Protein AF-A0A7C2E1M7-F1 (afdb_monomer_lite)

Structure (mmCIF, N/CA/C/O backbone):
data_AF-A0A7C2E1M7-F1
#
_entry.id   AF-A0A7C2E1M7-F1
#
loop_
_atom_site.group_PDB
_atom_site.id
_atom_site.type_symbol
_atom_site.label_atom_id
_atom_site.label_alt_id
_atom_site.label_comp_id
_atom_site.label_asym_id
_atom_site.label_entity_id
_atom_site.label_seq_id
_atom_site.pdbx_PDB_ins_code
_atom_site.Cartn_x
_atom_site.Cartn_y
_atom_site.Cartn_z
_atom_site.occupancy
_atom_site.B_iso_or_equiv
_atom_site.auth_seq_id
_atom_site.auth_comp_id
_atom_site.auth_asym_id
_atom_site.auth_atom_id
_atom_site.pdbx_PDB_model_num
ATOM 1 N N . MET A 1 1 ? -17.130 6.422 17.843 1.00 40.19 1 MET A N 1
ATOM 2 C CA . MET A 1 1 ? -16.307 7.193 16.883 1.00 40.19 1 MET A CA 1
ATOM 3 C C . MET A 1 1 ? -16.112 6.346 15.635 1.00 40.19 1 MET A C 1
ATOM 5 O O . MET A 1 1 ? -15.485 5.305 15.747 1.00 40.19 1 MET A O 1
ATOM 9 N N . ARG A 1 2 ? -16.637 6.746 14.472 1.00 47.59 2 ARG A N 1
ATOM 10 C CA . ARG A 1 2 ? -16.162 6.215 13.184 1.00 47.59 2 ARG A CA 1
ATOM 11 C C . ARG A 1 2 ? -15.161 7.230 12.645 1.00 47.59 2 ARG A C 1
ATOM 13 O O . ARG A 1 2 ? -15.562 8.299 12.204 1.00 47.59 2 ARG A O 1
ATOM 20 N N . ARG A 1 3 ? -13.868 6.946 12.785 1.00 61.66 3 ARG A N 1
ATOM 21 C CA . ARG A 1 3 ? -12.861 7.588 11.937 1.00 61.66 3 ARG A CA 1
ATOM 22 C C . ARG A 1 3 ? -12.841 6.744 10.675 1.00 61.66 3 ARG A C 1
ATOM 24 O O . ARG A 1 3 ? -12.562 5.555 10.775 1.00 61.66 3 ARG A O 1
ATOM 31 N N . GLU A 1 4 ? -13.247 7.310 9.544 1.00 74.56 4 GLU A N 1
ATOM 32 C CA . GLU A 1 4 ? -13.081 6.638 8.257 1.00 74.56 4 GLU A CA 1
ATOM 33 C C . GLU A 1 4 ? -11.600 6.305 8.092 1.00 74.56 4 GLU A C 1
ATOM 35 O O . GLU A 1 4 ? -10.745 7.191 8.060 1.00 74.56 4 GLU A O 1
ATOM 40 N N . VAL A 1 5 ? -11.297 5.010 8.094 1.00 81.69 5 VAL A N 1
ATOM 41 C CA . VAL A 1 5 ? -9.951 4.517 7.841 1.00 81.69 5 VAL A CA 1
ATOM 42 C C . VAL A 1 5 ? -9.803 4.469 6.332 1.00 81.69 5 VAL A C 1
ATOM 44 O O . VAL A 1 5 ? -10.583 3.806 5.653 1.00 81.69 5 VAL A O 1
ATOM 47 N N . ILE A 1 6 ? -8.826 5.195 5.801 1.00 92.19 6 ILE A N 1
ATOM 48 C CA . ILE A 1 6 ? -8.501 5.114 4.380 1.00 92.19 6 ILE A CA 1
ATOM 49 C C . ILE A 1 6 ? -7.770 3.796 4.162 1.00 92.19 6 ILE A C 1
ATOM 51 O O . ILE A 1 6 ? -6.803 3.499 4.864 1.00 92.19 6 ILE A O 1
ATOM 55 N N . THR A 1 7 ? -8.245 3.012 3.204 1.00 95.31 7 THR A N 1
ATOM 56 C CA . THR A 1 7 ? -7.713 1.689 2.884 1.00 95.31 7 THR A CA 1
ATOM 57 C C . THR A 1 7 ? -7.322 1.610 1.408 1.00 95.31 7 THR A C 1
ATOM 59 O O . THR A 1 7 ? -7.706 2.458 0.598 1.00 95.31 7 THR A O 1
ATOM 62 N N . LEU A 1 8 ? -6.536 0.596 1.055 1.00 96.44 8 LEU A N 1
ATOM 63 C CA . LEU A 1 8 ? -6.224 0.229 -0.330 1.00 96.44 8 LEU A CA 1
ATOM 64 C C . LEU A 1 8 ? -6.676 -1.200 -0.607 1.00 96.44 8 LEU A C 1
ATOM 66 O O . LEU A 1 8 ? -6.787 -1.999 0.314 1.00 96.44 8 LEU A O 1
ATOM 70 N N . ARG A 1 9 ? -6.881 -1.540 -1.878 1.00 97.38 9 ARG A N 1
ATOM 71 C CA . ARG A 1 9 ? -7.014 -2.936 -2.308 1.00 97.38 9 ARG A CA 1
ATOM 72 C C . ARG A 1 9 ? -5.649 -3.507 -2.725 1.00 97.38 9 ARG A C 1
ATOM 74 O O . ARG A 1 9 ? -4.794 -2.723 -3.145 1.00 97.38 9 ARG A O 1
ATOM 81 N N . PRO A 1 10 ? -5.432 -4.836 -2.668 1.00 97.19 10 PRO A N 1
ATOM 82 C CA . PRO A 1 10 ? -4.177 -5.457 -3.110 1.00 97.19 10 PRO A CA 1
ATOM 83 C C . PRO A 1 10 ? -3.844 -5.186 -4.583 1.00 97.19 10 PRO A C 1
ATOM 85 O O . PRO A 1 10 ? -2.675 -5.085 -4.946 1.00 97.19 10 PRO A O 1
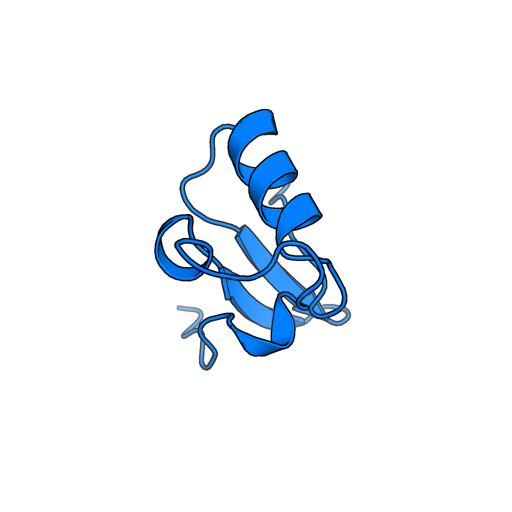ATOM 88 N N . ASP A 1 11 ? -4.871 -5.022 -5.417 1.00 97.81 11 ASP A N 1
ATOM 89 C CA . ASP A 1 11 ? -4.771 -4.708 -6.846 1.00 97.81 11 ASP A CA 1
ATOM 90 C C . ASP A 1 11 ? -4.551 -3.212 -7.142 1.00 97.81 11 ASP A C 1
ATOM 92 O O . ASP A 1 11 ? -4.436 -2.818 -8.305 1.00 97.81 11 ASP A O 1
ATOM 96 N N . ALA A 1 12 ? -4.451 -2.360 -6.116 1.00 98.00 12 ALA A N 1
ATOM 97 C CA . ALA A 1 12 ? -4.051 -0.972 -6.297 1.00 98.00 12 ALA A CA 1
ATOM 98 C C . ALA A 1 12 ? -2.587 -0.889 -6.750 1.00 98.00 12 ALA A C 1
ATOM 100 O O . ALA A 1 12 ? -1.738 -1.674 -6.328 1.00 98.00 12 ALA A O 1
ATOM 101 N N . SER A 1 13 ? -2.266 0.105 -7.577 1.00 98.38 13 SER A N 1
ATOM 102 C CA . SER A 1 13 ? -0.884 0.353 -7.982 1.00 98.38 13 SER A CA 1
ATOM 103 C C . SER A 1 13 ? -0.091 1.079 -6.893 1.00 98.38 13 SER A C 1
ATOM 105 O O . SER A 1 13 ? -0.639 1.854 -6.101 1.00 98.38 13 SER A O 1
ATOM 107 N N . VAL A 1 14 ? 1.231 0.914 -6.914 1.00 98.12 14 VAL A N 1
ATOM 108 C CA . VAL A 1 14 ? 2.172 1.711 -6.109 1.00 98.12 14 VAL A CA 1
ATOM 109 C C . VAL A 1 14 ? 1.925 3.211 -6.286 1.00 98.12 14 VA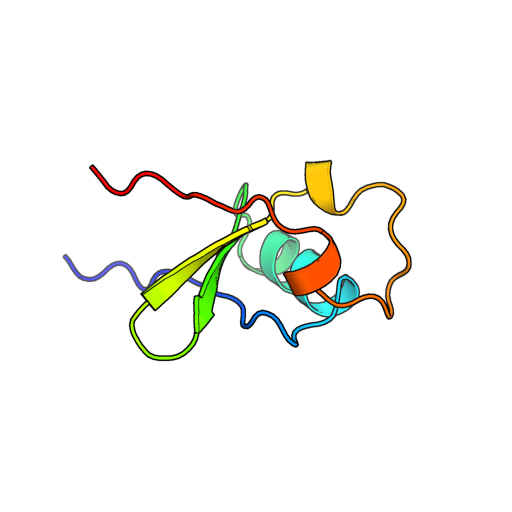L A C 1
ATOM 111 O O . VAL A 1 14 ? 1.927 3.958 -5.308 1.00 98.12 14 VAL A O 1
ATOM 114 N N . ALA A 1 15 ? 1.650 3.669 -7.512 1.00 98.25 15 ALA A N 1
ATOM 115 C CA . ALA A 1 15 ? 1.332 5.073 -7.768 1.00 98.25 15 ALA A CA 1
ATOM 116 C C . ALA A 1 15 ? 0.093 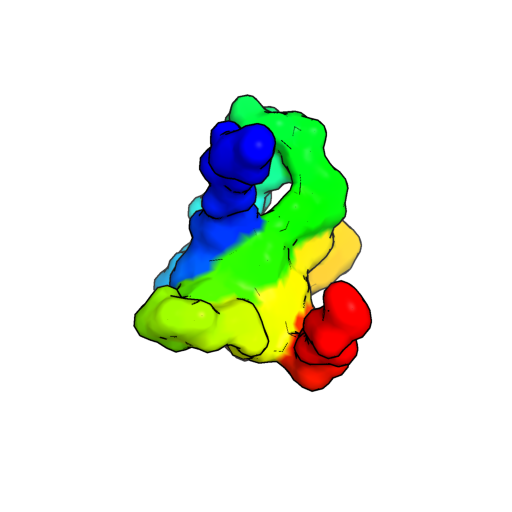5.548 -6.991 1.00 98.25 15 ALA A C 1
ATOM 118 O O . ALA A 1 15 ? 0.115 6.622 -6.385 1.00 98.25 15 ALA A O 1
ATOM 119 N N . ALA A 1 16 ? -0.971 4.741 -6.980 1.00 97.81 16 ALA A N 1
ATOM 120 C CA . ALA A 1 16 ? -2.188 5.043 -6.236 1.00 97.81 16 ALA A CA 1
ATOM 121 C C . ALA A 1 16 ? -1.923 5.078 -4.723 1.00 97.81 16 ALA A C 1
ATOM 123 O O . ALA A 1 16 ? -2.406 5.983 -4.039 1.00 97.81 16 ALA A O 1
ATOM 124 N N . ALA A 1 17 ? -1.097 4.161 -4.210 1.00 97.31 17 ALA A N 1
ATOM 125 C CA . ALA A 1 17 ? -0.710 4.135 -2.802 1.00 97.31 17 ALA A CA 1
ATOM 126 C C . ALA A 1 17 ? 0.053 5.401 -2.379 1.00 97.31 17 ALA A C 1
ATOM 128 O O . ALA A 1 17 ? -0.300 6.026 -1.376 1.00 97.31 17 ALA A O 1
ATOM 129 N N . ILE A 1 18 ? 1.040 5.836 -3.175 1.00 97.50 18 ILE A N 1
ATOM 130 C CA . ILE A 1 18 ? 1.782 7.086 -2.935 1.00 97.50 18 ILE A CA 1
ATOM 131 C C . ILE A 1 18 ? 0.819 8.279 -2.919 1.00 97.50 18 ILE A C 1
ATOM 133 O O . ILE A 1 18 ? 0.860 9.102 -2.002 1.00 97.50 18 ILE A O 1
ATOM 137 N N . GLN A 1 19 ? -0.075 8.373 -3.907 1.00 97.50 19 GLN A N 1
ATOM 138 C CA . GLN A 1 19 ? -1.046 9.465 -3.976 1.00 97.50 19 GLN A CA 1
ATOM 139 C C . GLN A 1 19 ? -1.981 9.493 -2.765 1.00 97.50 19 GLN A C 1
ATOM 141 O O . GLN A 1 19 ? -2.245 10.574 -2.240 1.00 97.50 19 GLN A O 1
ATOM 146 N N . ALA A 1 20 ? -2.469 8.337 -2.313 1.00 96.44 20 ALA A N 1
ATOM 147 C CA . ALA A 1 20 ? -3.339 8.241 -1.146 1.00 96.44 20 ALA A CA 1
ATOM 148 C C . ALA A 1 20 ? -2.612 8.692 0.133 1.00 96.44 20 ALA A C 1
ATOM 150 O O . ALA A 1 20 ? -3.117 9.551 0.858 1.00 96.44 20 ALA A O 1
ATOM 151 N N . ILE A 1 21 ? -1.393 8.201 0.362 1.00 94.94 21 ILE A N 1
ATOM 152 C CA . ILE A 1 21 ? -0.542 8.594 1.497 1.00 94.94 21 ILE A CA 1
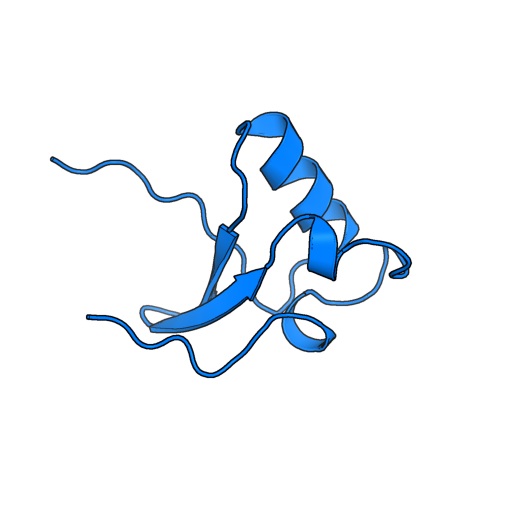ATOM 153 C C . ILE A 1 21 ? -0.332 10.112 1.534 1.00 94.94 21 ILE A C 1
ATOM 155 O O . ILE A 1 21 ? -0.544 10.741 2.573 1.00 94.94 21 ILE A O 1
ATOM 159 N N . LEU A 1 22 ? 0.033 10.718 0.401 1.00 95.56 22 LEU A N 1
ATOM 160 C CA . LEU A 1 22 ? 0.291 12.158 0.312 1.00 95.56 22 LEU A CA 1
ATOM 161 C C . LEU A 1 22 ? -0.984 12.989 0.484 1.00 95.56 22 LEU A C 1
ATOM 163 O O . LEU A 1 22 ? -0.983 13.978 1.220 1.00 95.56 22 LEU A O 1
ATOM 167 N N . ARG A 1 23 ? -2.078 12.585 -0.171 1.00 96.00 23 ARG A N 1
ATOM 168 C CA . ARG A 1 23 ? -3.371 13.282 -0.121 1.00 96.00 23 ARG A CA 1
ATOM 169 C C . ARG A 1 23 ? -3.932 13.315 1.293 1.00 96.00 23 ARG A C 1
ATOM 171 O O . ARG A 1 23 ? -4.446 14.343 1.724 1.00 96.00 23 ARG A O 1
ATOM 178 N N . HIS A 1 24 ? -3.830 12.196 1.998 1.00 93.75 24 HIS A N 1
ATOM 179 C CA . HIS A 1 24 ? -4.421 12.034 3.319 1.00 93.75 24 HIS A CA 1
ATOM 180 C C . HIS A 1 24 ? -3.442 12.291 4.469 1.00 93.75 24 HIS A C 1
ATOM 182 O O . HIS A 1 24 ? -3.863 12.310 5.622 1.00 93.75 24 HIS A O 1
ATOM 188 N N . ARG A 1 25 ? -2.160 12.543 4.164 1.00 93.25 25 ARG A N 1
ATOM 189 C CA . ARG A 1 25 ? -1.089 12.825 5.135 1.00 93.25 25 ARG A CA 1
ATOM 190 C C . ARG A 1 25 ? -0.963 11.739 6.211 1.00 93.25 25 ARG A C 1
ATOM 192 O O . ARG A 1 25 ? -0.806 12.040 7.392 1.00 93.25 25 ARG A O 1
ATOM 199 N N . VAL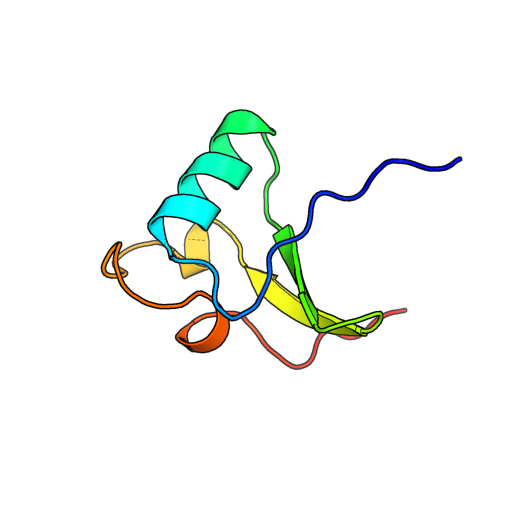 A 1 26 ? -1.039 10.476 5.795 1.00 92.44 26 VAL A N 1
ATOM 200 C CA . VAL A 1 26 ? -0.948 9.304 6.682 1.00 92.44 26 VAL A CA 1
ATOM 201 C C . VAL A 1 26 ? 0.396 8.596 6.529 1.00 92.44 26 VAL A C 1
ATOM 203 O O . VAL A 1 26 ? 0.983 8.596 5.454 1.00 92.44 26 VAL A O 1
ATOM 206 N N . GLY A 1 27 ? 0.891 7.978 7.603 1.00 91.75 27 GLY A N 1
ATOM 207 C CA . GLY A 1 27 ? 2.168 7.245 7.601 1.00 91.75 27 GLY A CA 1
ATOM 208 C C . GLY A 1 27 ? 2.095 5.830 7.018 1.00 91.75 27 GLY A C 1
ATOM 209 O O . GLY A 1 27 ? 3.122 5.172 6.884 1.00 91.75 27 GLY A O 1
ATOM 210 N N . GLY A 1 28 ? 0.897 5.359 6.681 1.00 93.06 28 GLY A N 1
ATOM 211 C CA . GLY A 1 28 ? 0.647 4.046 6.109 1.00 93.06 28 GLY A CA 1
ATOM 212 C C . GLY A 1 28 ? -0.845 3.822 5.899 1.00 93.06 28 GLY A C 1
ATOM 213 O O . GLY A 1 28 ? -1.673 4.571 6.423 1.00 93.06 28 GLY A O 1
ATOM 214 N N . LEU A 1 29 ? -1.170 2.813 5.102 1.00 95.31 29 LEU A N 1
ATOM 215 C CA . LEU A 1 29 ? -2.530 2.452 4.732 1.00 95.31 29 LEU A CA 1
ATOM 216 C C . LEU A 1 29 ? -2.712 0.942 4.920 1.00 95.31 29 LEU A C 1
ATOM 218 O O . LEU A 1 29 ? -1.912 0.174 4.376 1.00 95.31 29 LEU A O 1
ATOM 222 N N . PRO A 1 30 ? -3.737 0.494 5.663 1.00 95.50 30 PRO A N 1
ATOM 223 C CA . PRO A 1 30 ? -4.124 -0.907 5.644 1.00 95.50 30 PRO A CA 1
ATOM 224 C C . PRO A 1 30 ? -4.626 -1.286 4.247 1.00 95.50 30 PRO A C 1
ATOM 226 O O . PRO A 1 30 ? -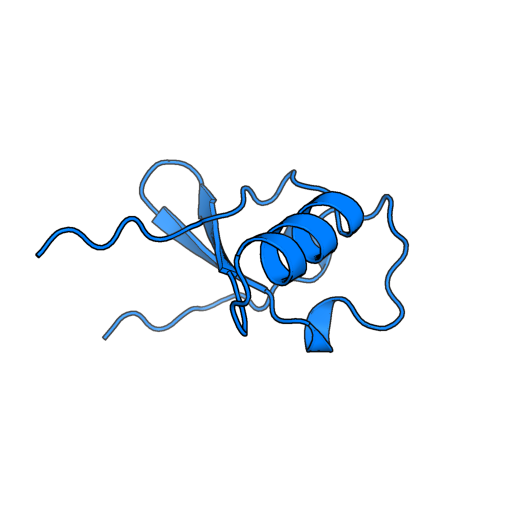5.333 -0.522 3.579 1.00 95.50 30 PRO A O 1
ATOM 229 N N . VAL A 1 31 ? -4.254 -2.485 3.822 1.00 95.94 31 VAL A N 1
ATOM 230 C CA . VAL A 1 31 ? -4.709 -3.103 2.582 1.00 95.94 31 VAL A CA 1
ATOM 231 C C . VAL A 1 31 ? -5.823 -4.079 2.935 1.00 95.94 31 VAL A C 1
ATOM 233 O O . VAL A 1 31 ? -5.652 -4.921 3.818 1.00 95.94 31 VAL A O 1
ATOM 236 N N . VAL A 1 32 ? -6.970 -3.947 2.276 1.00 95.38 32 VAL A N 1
ATOM 237 C CA . VAL A 1 32 ? -8.184 -4.717 2.548 1.00 95.38 32 VAL A CA 1
ATOM 238 C C . VAL A 1 32 ? -8.661 -5.465 1.311 1.00 95.38 32 VAL A C 1
ATOM 240 O O . VAL A 1 32 ? -8.649 -4.932 0.200 1.00 95.38 32 VAL A O 1
ATOM 243 N N . GLU A 1 33 ? -9.132 -6.687 1.518 1.00 94.38 33 GLU A N 1
ATOM 244 C CA . GLU A 1 33 ? -9.833 -7.482 0.516 1.00 94.38 33 GLU A CA 1
ATOM 245 C C . GLU A 1 33 ? -11.163 -7.954 1.112 1.00 94.38 33 GLU A C 1
ATOM 247 O O . GLU A 1 33 ? -11.202 -8.663 2.118 1.00 94.38 33 GLU A O 1
ATOM 252 N N . GLY A 1 34 ? -12.273 -7.486 0.534 1.00 91.31 34 GLY A N 1
ATOM 253 C CA . GLY A 1 34 ? -13.584 -7.605 1.173 1.00 91.31 34 GLY A CA 1
ATOM 254 C C . GLY A 1 34 ? -13.603 -6.886 2.525 1.00 91.31 34 GLY A C 1
ATOM 255 O O . GLY A 1 34 ? -13.249 -5.710 2.604 1.00 91.31 34 GLY A O 1
ATOM 256 N N . ASP A 1 35 ? -13.981 -7.614 3.575 1.00 89.19 35 ASP A N 1
ATOM 257 C CA . ASP A 1 35 ? -14.046 -7.110 4.953 1.00 89.19 35 ASP A CA 1
ATOM 258 C C . ASP A 1 35 ? -12.781 -7.422 5.777 1.00 89.19 35 ASP A C 1
ATOM 260 O O . ASP A 1 35 ? -12.724 -7.116 6.970 1.00 89.19 35 ASP A O 1
ATOM 264 N N . ALA A 1 36 ? -11.759 -8.035 5.168 1.00 91.06 36 ALA A N 1
ATOM 265 C CA . ALA A 1 36 ? -10.543 -8.458 5.855 1.00 91.06 36 ALA A CA 1
ATOM 266 C C . ALA A 1 36 ? -9.366 -7.514 5.577 1.00 91.06 36 ALA A C 1
ATOM 268 O O . ALA A 1 36 ? -9.122 -7.119 4.437 1.00 91.06 36 ALA A O 1
ATOM 269 N N . VAL A 1 37 ? -8.589 -7.201 6.619 1.00 93.88 37 VAL A N 1
ATOM 270 C CA . VAL A 1 37 ? -7.266 -6.580 6.469 1.00 93.88 37 VAL A CA 1
ATOM 271 C C . VAL A 1 37 ? -6.279 -7.677 6.090 1.00 93.88 37 VAL A C 1
ATOM 273 O O . VAL A 1 37 ? -6.056 -8.605 6.861 1.00 93.88 37 VAL A O 1
ATOM 276 N N . VAL A 1 38 ? -5.693 -7.563 4.904 1.00 94.81 38 VAL A N 1
ATOM 277 C CA . VAL A 1 38 ? -4.774 -8.565 4.338 1.00 94.81 38 VAL A CA 1
ATOM 278 C C . VAL A 1 38 ? -3.317 -8.102 4.340 1.00 94.81 38 VAL A C 1
ATOM 280 O O . VAL A 1 38 ? -2.411 -8.896 4.096 1.00 94.81 38 VAL A O 1
ATOM 283 N N . GLY A 1 39 ? -3.070 -6.827 4.640 1.00 95.25 39 GLY A N 1
ATOM 284 C CA . GLY A 1 39 ? -1.724 -6.274 4.699 1.00 95.25 39 GLY A CA 1
ATOM 285 C C . GLY A 1 39 ? -1.689 -4.818 5.141 1.00 95.25 39 GLY A C 1
ATOM 286 O O . GLY A 1 39 ? -2.715 -4.194 5.423 1.00 95.25 39 GLY A O 1
ATOM 287 N N . ILE A 1 40 ? -0.486 -4.260 5.175 1.00 95.69 40 ILE A N 1
ATOM 288 C CA . ILE A 1 40 ? -0.243 -2.832 5.368 1.00 95.69 40 ILE A CA 1
ATOM 289 C C . ILE A 1 40 ? 0.841 -2.363 4.403 1.00 95.69 40 ILE A C 1
ATOM 291 O O . ILE A 1 40 ? 1.785 -3.095 4.100 1.00 95.69 40 ILE A O 1
ATOM 295 N N . VAL A 1 41 ? 0.708 -1.128 3.927 1.00 96.31 41 VAL A N 1
ATOM 296 C CA . VAL A 1 41 ? 1.742 -0.469 3.134 1.00 96.31 41 VAL A CA 1
ATOM 297 C C . VAL A 1 41 ? 2.105 0.878 3.742 1.00 96.31 41 VAL A C 1
ATOM 299 O O . VAL A 1 41 ? 1.242 1.659 4.151 1.00 96.31 41 VAL A O 1
ATOM 302 N N . THR A 1 42 ? 3.396 1.163 3.798 1.00 95.81 42 THR A N 1
ATOM 303 C CA . THR A 1 42 ? 3.972 2.409 4.306 1.00 95.81 42 THR A CA 1
ATOM 304 C C . THR A 1 42 ? 4.816 3.076 3.219 1.00 95.81 42 THR A C 1
ATOM 306 O O . THR A 1 42 ? 5.225 2.415 2.264 1.00 95.81 42 THR A O 1
ATOM 309 N N . PRO A 1 43 ? 5.159 4.373 3.344 1.00 95.75 43 PRO A N 1
ATOM 310 C CA . PRO A 1 43 ? 6.080 5.022 2.416 1.00 95.75 43 PRO A CA 1
ATOM 311 C C . PRO A 1 43 ? 7.390 4.252 2.235 1.00 95.75 43 PRO A C 1
ATOM 313 O O . PRO A 1 43 ? 7.933 4.247 1.138 1.00 95.75 43 PRO A O 1
ATOM 316 N N . ARG A 1 44 ? 7.877 3.578 3.288 1.00 95.12 44 ARG A N 1
ATOM 317 C CA . ARG A 1 44 ? 9.106 2.778 3.249 1.00 95.12 44 ARG A CA 1
ATOM 318 C C . ARG A 1 44 ? 8.993 1.596 2.288 1.00 95.12 44 ARG A C 1
ATOM 320 O O . ARG A 1 44 ? 9.948 1.352 1.562 1.00 95.12 44 ARG A O 1
ATOM 327 N N . ASP A 1 45 ? 7.847 0.924 2.254 1.00 94.38 45 ASP A N 1
ATOM 328 C CA . ASP A 1 45 ? 7.609 -0.227 1.370 1.00 94.38 45 ASP A CA 1
ATOM 329 C C . ASP A 1 45 ? 7.526 0.206 -0.104 1.00 94.38 45 ASP A C 1
ATOM 331 O O . ASP A 1 45 ? 7.907 -0.531 -1.010 1.00 94.38 45 ASP A O 1
ATOM 335 N N . LEU A 1 46 ? 7.064 1.439 -0.344 1.00 95.50 46 LEU A N 1
ATOM 336 C CA . LEU A 1 46 ? 6.916 2.024 -1.679 1.00 95.50 46 LEU A CA 1
ATOM 337 C C . LEU A 1 46 ? 8.240 2.550 -2.260 1.00 95.50 46 LEU A C 1
ATOM 339 O O . LEU A 1 46 ? 8.344 2.740 -3.475 1.00 95.50 46 LEU A O 1
ATOM 343 N N . LEU A 1 47 ? 9.253 2.810 -1.425 1.00 95.50 47 LEU A N 1
ATOM 344 C CA . LEU A 1 47 ? 10.537 3.347 -1.882 1.00 95.50 47 LEU A CA 1
ATOM 345 C C . LEU A 1 47 ? 11.241 2.366 -2.827 1.00 95.50 47 LEU A C 1
ATOM 347 O O . LEU A 1 47 ? 11.442 1.197 -2.513 1.00 95.50 47 LEU A O 1
ATOM 351 N N . GLY A 1 48 ? 11.650 2.868 -3.994 1.00 96.44 48 GLY A N 1
ATOM 352 C CA . GLY A 1 48 ? 12.367 2.080 -5.000 1.00 96.44 48 GLY A CA 1
ATOM 353 C C . GLY A 1 48 ? 11.496 1.106 -5.799 1.00 96.44 48 GLY A C 1
ATOM 354 O O . GLY A 1 48 ? 12.030 0.373 -6.627 1.00 96.44 48 GLY A O 1
ATOM 355 N N . GLN A 1 49 ? 10.175 1.100 -5.594 1.00 97.62 49 GLN A N 1
ATOM 356 C CA . GLN A 1 49 ? 9.260 0.254 -6.360 1.00 97.62 49 GLN A CA 1
ATOM 357 C C . GLN A 1 49 ? 8.822 0.919 -7.667 1.00 97.62 49 GLN A C 1
ATOM 359 O O . GLN A 1 49 ? 8.675 2.139 -7.765 1.00 97.62 49 GLN A O 1
ATOM 364 N N . ALA A 1 50 ? 8.570 0.095 -8.685 1.00 97.88 50 ALA A N 1
ATOM 365 C CA . ALA A 1 50 ? 7.996 0.562 -9.938 1.00 97.88 50 ALA A CA 1
ATOM 366 C C . ALA A 1 50 ? 6.539 1.005 -9.735 1.00 97.88 50 ALA A C 1
ATOM 368 O O . ALA A 1 50 ? 5.743 0.298 -9.122 1.00 97.88 50 ALA A O 1
ATOM 369 N N . LEU A 1 51 ? 6.166 2.153 -10.307 1.00 97.69 51 LEU A N 1
ATOM 370 C CA . LEU A 1 51 ? 4.846 2.769 -10.111 1.00 97.69 51 LEU A CA 1
ATOM 371 C C . LEU A 1 51 ? 3.664 1.913 -10.597 1.00 97.69 51 LEU A C 1
ATOM 373 O O . LEU A 1 51 ? 2.552 2.076 -10.097 1.00 97.69 51 LEU A O 1
ATOM 377 N N . TYR A 1 52 ? 3.904 1.023 -11.564 1.00 96.94 52 TYR A N 1
ATOM 378 C CA . TYR A 1 52 ? 2.904 0.109 -12.120 1.00 96.94 52 TYR A CA 1
ATOM 379 C C . TYR A 1 52 ? 2.760 -1.201 -11.330 1.00 96.94 52 TYR A C 1
ATOM 381 O O . TYR A 1 52 ? 1.855 -1.976 -11.625 1.00 96.94 52 TYR A O 1
ATOM 389 N N . ARG A 1 53 ? 3.646 -1.474 -10.362 1.00 97.81 53 ARG A N 1
ATOM 390 C CA . ARG A 1 53 ? 3.577 -2.684 -9.536 1.00 97.81 53 ARG A CA 1
ATOM 391 C C . ARG A 1 53 ? 2.346 -2.639 -8.631 1.00 97.81 53 ARG A C 1
ATOM 393 O O . ARG A 1 53 ? 1.900 -1.550 -8.255 1.00 97.81 53 ARG A O 1
ATOM 400 N N . LEU A 1 54 ? 1.814 -3.807 -8.285 1.00 98.06 54 LEU A N 1
ATOM 401 C CA . LEU A 1 54 ? 0.671 -3.917 -7.390 1.00 98.06 54 LEU A CA 1
ATOM 402 C C . LEU A 1 54 ? 1.115 -3.831 -5.932 1.00 98.06 54 LEU A C 1
ATOM 404 O O . LEU A 1 54 ? 2.186 -4.308 -5.556 1.00 98.06 54 LEU A O 1
ATOM 408 N N . VAL A 1 55 ? 0.266 -3.233 -5.102 1.00 97.31 55 VAL A N 1
ATOM 409 C CA . VAL A 1 55 ? 0.474 -3.132 -3.654 1.00 97.31 55 VAL A CA 1
ATOM 410 C C . VAL A 1 55 ? 0.558 -4.520 -3.024 1.00 97.31 55 VAL A C 1
ATOM 412 O O . VAL A 1 55 ? 1.416 -4.740 -2.174 1.00 97.31 55 VAL A O 1
ATOM 415 N N . GLY A 1 56 ? -0.259 -5.472 -3.481 1.00 96.25 56 GLY A N 1
ATOM 416 C CA . GLY A 1 56 ? -0.239 -6.856 -3.006 1.00 96.25 56 GLY A CA 1
ATOM 417 C C . GLY A 1 56 ? 1.120 -7.551 -3.149 1.00 96.25 56 GLY A C 1
ATOM 418 O O . GLY A 1 56 ? 1.436 -8.418 -2.343 1.00 96.25 56 GLY A O 1
ATOM 419 N N . ASP A 1 57 ? 1.956 -7.128 -4.104 1.00 95.94 57 ASP A N 1
ATOM 420 C CA . ASP A 1 57 ? 3.274 -7.731 -4.349 1.00 95.94 57 ASP A CA 1
ATOM 421 C C . ASP A 1 57 ? 4.372 -7.234 -3.394 1.00 95.94 57 ASP A C 1
ATOM 423 O O . ASP A 1 57 ? 5.491 -7.755 -3.426 1.00 95.94 57 ASP A O 1
ATOM 427 N N . ILE A 1 58 ? 4.107 -6.160 -2.643 1.00 95.19 58 ILE A N 1
ATOM 428 C CA . ILE A 1 58 ? 5.109 -5.452 -1.825 1.00 95.19 58 ILE A CA 1
ATOM 429 C C . ILE A 1 58 ? 4.634 -5.128 -0.408 1.00 95.19 58 ILE A C 1
ATOM 431 O O . ILE A 1 58 ? 5.443 -4.709 0.417 1.00 95.19 58 ILE A O 1
ATOM 435 N N . MET A 1 59 ? 3.334 -5.246 -0.133 1.00 94.44 59 MET A N 1
ATOM 436 C CA . MET A 1 59 ? 2.778 -4.969 1.184 1.00 94.44 59 MET A CA 1
ATOM 437 C C . MET A 1 59 ? 3.367 -5.917 2.228 1.00 94.44 59 MET A C 1
ATOM 439 O O . MET A 1 59 ? 3.686 -7.070 1.937 1.00 94.44 59 MET A O 1
ATOM 443 N N . THR A 1 60 ? 3.455 -5.445 3.468 1.00 92.38 60 THR A N 1
ATOM 444 C CA . THR A 1 60 ? 3.752 -6.337 4.588 1.00 92.38 60 THR A CA 1
ATOM 445 C C . THR A 1 60 ? 2.489 -7.124 4.925 1.00 92.38 60 THR A C 1
ATOM 447 O O . THR A 1 60 ? 1.436 -6.536 5.191 1.00 92.38 60 THR A O 1
ATOM 450 N N . THR A 1 61 ? 2.594 -8.448 4.885 1.00 86.81 61 THR A N 1
ATOM 451 C CA . THR A 1 61 ? 1.524 -9.394 5.228 1.00 86.81 61 THR A CA 1
ATOM 452 C C . THR A 1 61 ? 1.575 -9.769 6.713 1.00 86.81 61 THR A C 1
ATOM 454 O O . THR A 1 61 ? 2.508 -9.388 7.414 1.00 86.81 61 THR A O 1
ATOM 457 N N . ASP A 1 62 ? 0.601 -10.555 7.184 1.00 72.25 62 ASP A N 1
ATOM 458 C CA . ASP A 1 62 ? 0.556 -11.072 8.565 1.00 72.25 62 ASP A CA 1
ATOM 459 C C . ASP A 1 62 ? 0.357 -9.966 9.621 1.00 72.25 62 ASP A C 1
ATOM 461 O O . ASP A 1 62 ? 1.070 -9.827 10.617 1.00 72.25 62 ASP A O 1
ATOM 465 N N . VAL A 1 63 ? -0.642 -9.117 9.370 1.00 66.56 63 VAL A N 1
ATOM 466 C CA . VAL A 1 63 ? -0.984 -8.004 10.257 1.00 66.56 63 VAL A CA 1
ATOM 467 C C . VAL A 1 63 ? -1.661 -8.555 11.512 1.00 66.56 63 VAL A C 1
ATOM 469 O O . VAL A 1 63 ? -2.816 -8.972 11.473 1.00 66.56 63 VAL A O 1
ATOM 472 N N . ALA A 1 64 ? -0.959 -8.545 12.646 1.00 66.50 64 ALA A N 1
ATOM 473 C CA . ALA A 1 64 ? -1.569 -8.861 13.932 1.00 66.50 64 ALA A CA 1
ATOM 474 C C . ALA A 1 64 ? -2.565 -7.753 14.318 1.00 66.50 64 ALA A C 1
ATOM 476 O O . ALA A 1 64 ? -2.171 -6.646 14.690 1.00 66.50 64 ALA A O 1
ATOM 477 N N . THR A 1 65 ? -3.863 -8.038 14.218 1.00 61.34 65 THR A N 1
ATOM 478 C CA . THR A 1 65 ? -4.922 -7.182 14.768 1.00 61.34 65 THR A CA 1
ATOM 479 C C . THR A 1 65 ? -5.112 -7.524 16.245 1.00 61.34 65 THR A C 1
ATOM 481 O O . THR A 1 65 ? -5.566 -8.627 16.553 1.00 61.34 65 THR A O 1
ATOM 484 N N . VAL A 1 66 ? -4.736 -6.607 17.142 1.00 58.38 66 VAL A N 1
ATOM 485 C CA . VAL A 1 66 ? -4.950 -6.710 18.601 1.00 58.38 66 VAL A CA 1
ATOM 486 C C . VAL A 1 66 ? -6.172 -5.930 19.061 1.00 58.38 66 VAL A C 1
ATOM 488 O O . VAL A 1 66 ? -6.491 -4.902 18.419 1.00 58.38 66 VAL A O 1
#

Radius of gyration: 11.25 Å; chains: 1; bounding box: 29×24×31 Å

Secondary structure (DSSP, 8-state):
-------B-TTSBHHHHHHHHHHHT-S-EEEEETTEEEEEE-HHHHTT--TTSBGGGTSB------

Sequence (66 aa):
MRREVITLRPDASVAAAIQAILRHRVGGLPVVEGDAVVGIVTPRDLLGQALYRLVGDIMTTDVATV

pLDDT: mean 90.51, std 12.65, range [40.19, 98.38]

Foldseek 3Di:
DDDPADAAEQQDFLLVQVVVCVVVVDQKHFYDDPHDRFFIDGVVQSPPDDRRDGNNVRTHGDDDDD